Protein AF-A0A1M6WL17-F1 (afdb_monomer_lite)

Radius of gyration: 18.74 Å; chains: 1; bounding box: 48×47×51 Å

pLDDT: mean 70.21, std 15.26, range [39.88, 89.81]

Organism: NCBI:txid337701

Structure (mmCIF, N/CA/C/O backbone):
data_AF-A0A1M6WL17-F1
#
_entry.id   AF-A0A1M6WL17-F1
#
loop_
_atom_site.group_PDB
_atom_site.id
_atom_site.type_symbol
_atom_site.label_atom_id
_atom_site.label_alt_id
_atom_site.label_comp_id
_atom_site.label_asym_id
_atom_site.label_entity_id
_atom_site.label_seq_id
_atom_site.pdbx_PDB_ins_code
_atom_site.Cartn_x
_atom_site.Cartn_y
_atom_site.Cartn_z
_atom_site.occupancy
_atom_site.B_iso_or_equiv
_atom_site.auth_seq_id
_atom_site.auth_comp_id
_atom_site.auth_asym_id
_atom_site.auth_atom_id
_atom_site.pdbx_PDB_model_num
ATOM 1 N N . MET A 1 1 ? -34.564 34.207 35.358 1.00 47.34 1 MET A N 1
ATOM 2 C CA . MET A 1 1 ? -34.636 34.119 33.883 1.00 47.34 1 MET A CA 1
ATOM 3 C C . MET A 1 1 ? -33.408 34.790 33.286 1.00 47.34 1 MET A C 1
ATOM 5 O O . MET A 1 1 ? -33.379 36.011 33.239 1.00 47.34 1 MET A O 1
ATOM 9 N N . LYS A 1 2 ? -32.373 34.025 32.918 1.00 39.88 2 LYS A N 1
ATOM 10 C CA . LYS A 1 2 ? -31.280 34.476 32.042 1.00 39.88 2 LYS A CA 1
ATOM 11 C C . LYS A 1 2 ? -30.471 33.262 31.573 1.00 39.88 2 LYS A C 1
ATOM 13 O O . LYS A 1 2 ? -29.865 32.570 32.379 1.00 39.88 2 LYS A O 1
ATOM 18 N N . SER A 1 3 ? -30.525 33.065 30.260 1.00 42.84 3 SER A N 1
ATOM 19 C CA . SER A 1 3 ? -29.506 32.437 29.416 1.00 42.84 3 SER A CA 1
ATOM 20 C C . SER A 1 3 ? -29.254 30.940 29.578 1.00 42.84 3 SER A C 1
ATOM 22 O O . SER A 1 3 ? -28.209 30.494 30.033 1.00 42.84 3 SER A O 1
ATOM 24 N N . LEU A 1 4 ? -30.207 30.176 29.053 1.00 48.97 4 LEU A N 1
ATOM 25 C CA . LEU A 1 4 ? -30.089 28.764 28.695 1.00 48.97 4 LEU A CA 1
ATOM 26 C C . LEU A 1 4 ? -29.720 28.673 27.199 1.00 48.97 4 LEU A C 1
ATOM 28 O O . LEU A 1 4 ? -30.502 28.202 26.387 1.00 48.97 4 LEU A O 1
ATOM 32 N N . ILE A 1 5 ? -28.579 29.243 26.795 1.00 54.31 5 ILE A N 1
ATOM 33 C CA . ILE A 1 5 ? -28.100 29.185 25.400 1.00 54.31 5 ILE A CA 1
ATOM 34 C C . ILE A 1 5 ? -26.575 29.135 25.414 1.00 54.31 5 ILE A C 1
ATOM 36 O O . ILE A 1 5 ? -25.928 30.154 25.222 1.00 54.31 5 ILE A O 1
ATOM 40 N N . LEU A 1 6 ? -25.988 27.976 25.709 1.00 48.12 6 LEU A N 1
ATOM 41 C CA 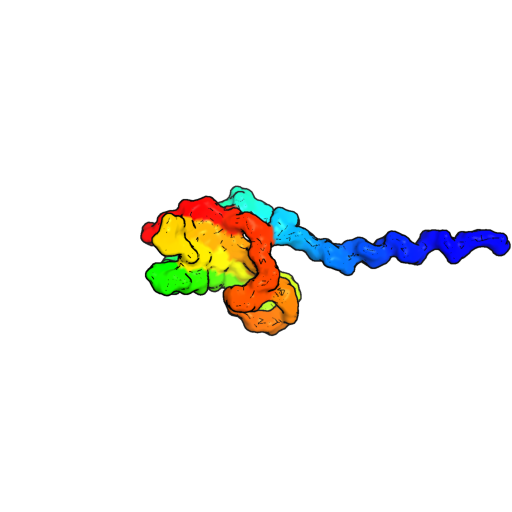. LEU A 1 6 ? -24.551 27.724 25.512 1.00 48.12 6 LEU A CA 1
ATOM 42 C C . LEU A 1 6 ? -24.264 26.216 25.591 1.00 48.12 6 LEU A C 1
ATOM 44 O O . LEU A 1 6 ? -23.412 25.768 26.344 1.00 48.12 6 LEU A O 1
ATOM 48 N N . LEU A 1 7 ? -25.024 25.399 24.855 1.00 44.53 7 LEU A N 1
ATOM 49 C CA . LEU A 1 7 ? -24.818 23.943 24.837 1.00 44.53 7 LEU A CA 1
ATOM 50 C C . LEU A 1 7 ? -25.287 23.298 23.521 1.00 44.53 7 LEU A C 1
ATOM 52 O O . LEU A 1 7 ? -25.902 22.246 23.526 1.00 44.53 7 LEU A O 1
ATOM 56 N N . CYS A 1 8 ? -24.998 23.925 22.375 1.00 43.78 8 CYS A N 1
ATOM 57 C CA . CYS A 1 8 ? -25.193 23.288 21.057 1.00 43.78 8 CYS A CA 1
ATOM 58 C C . CYS A 1 8 ? -24.051 23.543 20.055 1.00 43.78 8 CYS A C 1
ATOM 60 O O . CYS A 1 8 ? -24.192 23.228 18.881 1.00 43.78 8 CYS A O 1
ATOM 62 N N . ALA A 1 9 ? -22.904 24.078 20.489 1.00 44.56 9 ALA A N 1
ATOM 63 C CA . ALA A 1 9 ? -21.780 24.377 19.588 1.00 44.56 9 ALA A CA 1
ATOM 64 C C . ALA A 1 9 ? -20.622 23.358 19.651 1.00 44.56 9 ALA A C 1
ATOM 66 O O . ALA A 1 9 ? -19.617 23.540 18.972 1.00 44.56 9 ALA A O 1
ATOM 67 N N . ALA A 1 10 ? -20.744 22.283 20.439 1.00 47.78 10 ALA A N 1
ATOM 68 C CA . ALA A 1 10 ? -19.681 21.283 20.612 1.00 47.78 10 ALA A CA 1
ATOM 69 C C . ALA A 1 10 ? -19.924 19.954 19.868 1.00 47.78 10 ALA A C 1
ATOM 71 O O . ALA A 1 10 ? -19.082 19.065 19.933 1.00 47.78 10 ALA A O 1
ATOM 72 N N . LEU A 1 11 ? -21.040 19.804 19.140 1.00 41.19 11 LEU A N 1
ATOM 73 C CA . LEU A 1 11 ? -21.337 18.578 18.376 1.00 41.19 11 LEU A CA 1
ATOM 74 C C . LEU A 1 11 ? -20.974 18.656 16.881 1.00 41.19 11 LEU A C 1
ATOM 76 O O . LEU A 1 11 ? -21.255 17.724 16.137 1.00 41.19 11 LEU A O 1
ATOM 80 N N . ALA A 1 12 ? -20.305 19.718 16.423 1.00 43.03 12 ALA A N 1
ATOM 81 C CA . ALA A 1 12 ? -19.913 19.863 15.014 1.00 43.03 12 ALA A CA 1
ATOM 82 C C . ALA A 1 12 ? -18.525 19.274 14.661 1.00 43.03 12 ALA A C 1
ATOM 84 O O . ALA A 1 12 ? -18.032 19.493 13.559 1.00 43.03 12 ALA A O 1
ATOM 85 N N . LEU A 1 13 ? -17.876 18.529 15.566 1.00 40.56 13 LEU A N 1
ATOM 86 C CA . LEU A 1 13 ? -16.545 17.936 15.329 1.00 40.56 13 LEU A CA 1
ATOM 87 C C . LEU A 1 13 ? -16.574 16.488 14.818 1.00 40.56 13 LEU A C 1
ATOM 89 O O . LEU A 1 13 ? -15.524 15.920 14.525 1.00 40.56 13 LEU A O 1
ATOM 93 N N . THR A 1 14 ? -17.745 15.878 14.653 1.00 41.59 14 THR A N 1
ATOM 94 C CA . THR A 1 14 ? -17.854 14.468 14.252 1.00 41.59 14 THR A CA 1
ATOM 95 C C . THR A 1 14 ? -18.187 14.317 12.767 1.00 41.59 14 THR A C 1
ATOM 97 O O . THR A 1 14 ? -19.231 13.780 12.415 1.00 41.59 14 THR A O 1
ATOM 100 N N . ALA A 1 15 ? -17.319 14.803 11.879 1.00 41.75 15 ALA A N 1
ATOM 101 C CA . ALA A 1 15 ? -17.354 14.400 10.463 1.00 41.75 15 ALA A CA 1
ATOM 102 C C . ALA A 1 15 ? -15.989 14.427 9.753 1.00 41.75 15 ALA A C 1
ATOM 104 O O . ALA A 1 15 ? -15.918 14.188 8.551 1.00 41.75 15 ALA A O 1
ATOM 105 N N . CYS A 1 16 ? -14.892 14.659 10.474 1.00 46.44 16 CYS A N 1
ATOM 106 C CA . CYS A 1 16 ? -13.550 14.467 9.938 1.00 46.44 16 CYS A CA 1
ATOM 107 C C . CYS A 1 16 ? -12.975 13.195 10.553 1.00 46.44 16 CYS A C 1
ATOM 109 O O . CYS A 1 16 ? -12.274 13.243 11.563 1.00 46.44 16 CYS A O 1
ATOM 111 N N . GLY A 1 17 ? -13.279 12.043 9.946 1.00 46.78 17 GLY A N 1
ATOM 112 C CA . GLY A 1 17 ? -12.438 10.861 10.137 1.00 46.78 17 GLY A CA 1
ATOM 113 C C . GLY A 1 17 ? -10.971 11.245 9.895 1.00 46.78 17 GLY A C 1
ATOM 114 O O . GLY A 1 17 ? -10.717 12.214 9.167 1.00 46.78 17 GLY A O 1
ATOM 115 N N . PRO A 1 18 ? -9.998 10.566 10.527 1.00 50.75 18 PRO A N 1
ATOM 116 C CA . PRO A 1 18 ? -8.596 10.925 10.372 1.00 50.75 18 PRO A CA 1
ATOM 117 C C . PRO A 1 18 ? -8.280 11.065 8.882 1.00 50.75 18 PRO A C 1
ATOM 119 O O . PRO A 1 18 ? -8.487 10.128 8.113 1.00 50.75 18 PRO A O 1
ATOM 122 N N . SER A 1 19 ? -7.814 12.256 8.473 1.00 59.50 19 SER A N 1
ATOM 123 C CA . SER A 1 19 ? -7.209 12.453 7.150 1.00 59.50 19 SER A CA 1
ATOM 124 C C . SER A 1 19 ? -6.286 11.267 6.889 1.00 59.50 19 SER A C 1
ATOM 126 O O . SER A 1 19 ? -5.580 10.868 7.815 1.00 59.50 19 SER A O 1
ATOM 128 N N . GLY A 1 20 ? -6.291 10.685 5.685 1.00 65.75 20 GLY A N 1
ATOM 129 C CA . GLY A 1 20 ? -5.560 9.438 5.409 1.00 65.75 20 GLY A CA 1
ATOM 130 C C . GLY A 1 20 ? -4.115 9.456 5.933 1.00 65.75 20 GLY A C 1
ATOM 131 O O . GLY A 1 20 ? -3.673 8.492 6.552 1.00 65.75 20 GLY A O 1
ATOM 132 N N . LYS A 1 21 ? -3.447 10.619 5.840 1.00 68.38 21 LYS A N 1
ATOM 133 C CA . LYS A 1 21 ? -2.082 10.868 6.343 1.00 68.38 21 LYS A CA 1
ATOM 134 C C . LYS A 1 21 ? -1.925 10.793 7.874 1.00 68.38 21 LYS A C 1
ATOM 136 O O . LYS A 1 21 ? -0.832 10.555 8.378 1.00 68.38 21 LYS A O 1
ATOM 141 N N . ASN A 1 22 ? -2.995 11.027 8.627 1.00 73.69 22 ASN A N 1
ATOM 142 C CA . ASN A 1 22 ? -3.026 10.964 10.088 1.00 73.69 22 ASN A CA 1
ATOM 143 C C . ASN A 1 22 ? -3.507 9.613 10.629 1.00 73.69 22 ASN A C 1
ATOM 145 O O . ASN A 1 22 ? -3.464 9.415 11.844 1.00 73.69 22 ASN A O 1
ATOM 149 N N . HIS A 1 23 ? -3.941 8.694 9.761 1.00 77.62 23 HIS A N 1
ATOM 150 C CA . HIS A 1 23 ? -4.392 7.372 10.173 1.00 77.62 23 HIS A CA 1
ATOM 151 C C . HIS A 1 23 ? -3.241 6.590 10.839 1.00 77.62 23 HIS A C 1
ATOM 153 O O . HIS A 1 23 ? -2.135 6.577 10.292 1.00 77.62 23 HIS A O 1
ATOM 159 N N . PRO A 1 24 ? -3.455 5.918 11.987 1.00 82.12 24 PRO A N 1
ATOM 160 C CA . PRO A 1 24 ? -2.384 5.221 12.709 1.00 82.12 24 PRO A CA 1
ATOM 161 C C . PRO A 1 24 ? -1.672 4.182 11.834 1.00 82.12 24 PRO A C 1
ATOM 163 O O . PRO A 1 24 ? -0.449 4.195 11.751 1.00 82.12 24 PRO A O 1
ATOM 166 N N . VAL A 1 25 ? -2.435 3.388 11.073 1.00 84.75 25 VAL A N 1
ATOM 167 C CA . VAL A 1 2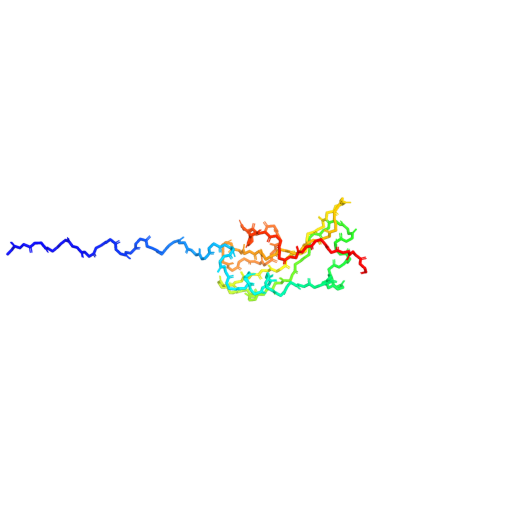5 ? -1.882 2.411 10.114 1.00 84.75 25 VAL A CA 1
ATOM 168 C C . VAL A 1 25 ? -1.036 3.083 9.027 1.00 84.75 25 VAL A C 1
ATOM 170 O O . VAL A 1 25 ? 0.004 2.556 8.651 1.00 84.75 25 VAL A O 1
ATOM 173 N N . TYR A 1 26 ? -1.437 4.263 8.532 1.00 83.75 26 TYR A N 1
ATOM 174 C CA . TYR A 1 26 ? -0.627 4.993 7.551 1.00 83.75 26 TYR A CA 1
ATOM 175 C C . TYR A 1 26 ? 0.708 5.420 8.156 1.00 83.75 26 TYR A C 1
ATOM 177 O O . TYR A 1 26 ? 1.750 5.225 7.537 1.00 83.75 26 TYR A O 1
ATOM 185 N N . LYS A 1 27 ? 0.685 5.982 9.371 1.00 85.06 27 LYS A N 1
ATOM 186 C CA . LYS A 1 27 ? 1.901 6.421 10.067 1.00 85.06 27 LYS A CA 1
ATOM 187 C C . LYS A 1 27 ? 2.848 5.258 10.326 1.00 85.06 27 LYS A C 1
ATOM 189 O O . LYS A 1 27 ? 4.043 5.401 10.101 1.00 85.06 27 LYS A O 1
ATOM 194 N N . GLU A 1 28 ? 2.317 4.118 10.752 1.00 87.50 28 GLU A N 1
ATOM 195 C CA . GLU A 1 28 ? 3.103 2.913 10.997 1.00 87.50 28 GLU A CA 1
ATOM 196 C C . GLU A 1 28 ? 3.717 2.359 9.707 1.00 87.50 28 GLU A C 1
ATOM 198 O O . GLU A 1 28 ? 4.925 2.135 9.660 1.00 87.50 28 GLU A O 1
ATOM 203 N N . LEU A 1 29 ? 2.924 2.231 8.636 1.00 85.81 29 LEU A N 1
ATOM 204 C CA . LEU A 1 29 ? 3.419 1.800 7.326 1.00 85.81 29 LEU A CA 1
ATOM 205 C C . LEU A 1 29 ? 4.441 2.775 6.741 1.00 85.81 29 LEU A C 1
ATOM 207 O O . LEU A 1 29 ? 5.361 2.346 6.059 1.00 85.81 29 LEU A O 1
ATOM 211 N N . LYS A 1 30 ? 4.299 4.081 6.984 1.00 86.88 30 LYS A N 1
ATOM 212 C CA . LYS A 1 30 ? 5.262 5.076 6.501 1.00 86.88 30 LYS A CA 1
ATOM 213 C C . LYS A 1 30 ? 6.545 5.094 7.335 1.00 86.88 30 LYS A C 1
ATOM 215 O O . LYS A 1 30 ? 7.606 5.360 6.784 1.00 86.88 30 LYS A O 1
ATOM 220 N N . ALA A 1 31 ? 6.455 4.814 8.635 1.00 88.44 31 ALA A N 1
ATOM 221 C CA . ALA A 1 31 ? 7.614 4.674 9.515 1.00 88.44 31 ALA A CA 1
ATOM 222 C C . ALA A 1 31 ? 8.395 3.379 9.237 1.00 88.44 31 ALA A C 1
ATOM 224 O O . ALA A 1 31 ? 9.618 3.376 9.331 1.00 88.44 31 ALA A O 1
ATOM 225 N N . ASN A 1 32 ? 7.693 2.306 8.864 1.00 88.00 32 ASN A N 1
ATOM 226 C CA . ASN A 1 32 ? 8.264 0.999 8.544 1.00 88.00 32 ASN A CA 1
ATOM 227 C C . ASN A 1 32 ? 7.779 0.530 7.162 1.00 88.00 32 ASN A C 1
ATOM 229 O O . ASN A 1 32 ? 6.963 -0.396 7.071 1.00 88.00 32 ASN A O 1
ATOM 233 N N . PRO A 1 33 ? 8.233 1.178 6.076 1.00 86.88 33 PRO A N 1
ATOM 234 C CA . PRO A 1 33 ? 7.779 0.840 4.739 1.00 86.88 33 PRO A CA 1
ATOM 235 C C . PRO A 1 33 ? 8.206 -0.583 4.367 1.00 86.88 33 PRO A C 1
ATOM 237 O O . PRO A 1 33 ? 9.330 -0.990 4.678 1.00 86.88 33 PRO A O 1
ATOM 240 N N . PRO A 1 34 ? 7.353 -1.347 3.660 1.00 84.75 34 PRO A N 1
ATOM 241 C CA . PRO A 1 34 ? 7.791 -2.574 3.012 1.00 84.75 34 PRO A CA 1
ATOM 242 C C . PRO A 1 34 ? 9.044 -2.311 2.167 1.00 84.75 34 PRO A C 1
ATOM 244 O O . PRO A 1 34 ? 9.166 -1.265 1.537 1.00 84.75 34 PRO A O 1
ATOM 247 N N . THR A 1 35 ? 9.979 -3.257 2.148 1.00 86.44 35 THR A N 1
ATOM 248 C CA . THR A 1 35 ? 11.249 -3.131 1.407 1.00 86.44 35 THR A CA 1
ATOM 249 C C . THR A 1 35 ? 11.254 -3.915 0.096 1.00 86.44 35 THR A C 1
ATOM 251 O O . THR A 1 35 ? 12.187 -3.805 -0.694 1.00 86.44 35 THR A O 1
ATOM 254 N N . SER A 1 36 ? 10.220 -4.725 -0.138 1.00 87.19 36 SER A N 1
ATOM 255 C CA . SER A 1 36 ? 10.054 -5.528 -1.347 1.00 87.19 36 SER A CA 1
ATOM 256 C C . SER A 1 36 ? 8.578 -5.731 -1.677 1.00 87.19 36 SER A C 1
ATOM 258 O O . SER A 1 36 ? 7.709 -5.643 -0.804 1.00 87.19 36 SER A O 1
ATOM 260 N N . ILE A 1 37 ? 8.306 -6.023 -2.950 1.00 87.06 37 ILE A N 1
ATOM 261 C CA . ILE A 1 37 ? 6.975 -6.377 -3.440 1.00 87.06 37 ILE A CA 1
ATOM 262 C C . ILE A 1 37 ? 6.713 -7.858 -3.112 1.00 87.06 37 ILE A C 1
ATOM 264 O O . ILE A 1 37 ? 7.448 -8.722 -3.595 1.00 87.06 37 ILE A O 1
ATOM 268 N N . PRO A 1 38 ? 5.655 -8.205 -2.356 1.00 89.06 38 PRO A N 1
ATOM 269 C CA . PRO A 1 38 ? 5.304 -9.599 -2.113 1.00 89.06 38 PRO A CA 1
ATOM 270 C C . PRO A 1 38 ? 5.052 -10.372 -3.416 1.00 89.06 38 PRO A C 1
ATOM 272 O O . PRO A 1 38 ? 4.309 -9.919 -4.293 1.00 89.06 38 PRO A O 1
ATOM 275 N N . ALA A 1 39 ? 5.602 -11.587 -3.513 1.00 89.81 39 ALA A N 1
ATOM 276 C CA . ALA A 1 39 ? 5.590 -12.401 -4.735 1.00 89.81 39 ALA A CA 1
ATOM 277 C C . ALA A 1 39 ? 4.186 -12.628 -5.327 1.00 89.81 39 ALA A C 1
ATOM 279 O O . ALA A 1 39 ? 4.024 -12.670 -6.546 1.00 89.81 39 ALA A O 1
ATOM 280 N N . ARG A 1 40 ? 3.150 -12.701 -4.480 1.00 88.88 40 ARG A N 1
ATOM 281 C CA . ARG A 1 40 ? 1.744 -12.849 -4.900 1.00 88.88 40 ARG A CA 1
ATOM 282 C C . ARG A 1 40 ? 1.227 -11.701 -5.779 1.00 88.88 40 ARG A C 1
ATOM 284 O O . ARG A 1 40 ? 0.285 -11.901 -6.541 1.00 88.88 40 ARG A O 1
ATOM 291 N N . HIS A 1 41 ? 1.827 -10.513 -5.696 1.00 89.12 41 HIS A N 1
ATOM 292 C CA . HIS A 1 41 ? 1.413 -9.345 -6.479 1.00 89.12 41 HIS A CA 1
ATOM 293 C C . HIS A 1 41 ? 2.125 -9.252 -7.828 1.00 89.12 41 HIS A C 1
ATOM 295 O O . HIS A 1 41 ? 1.553 -8.715 -8.779 1.00 89.12 41 HIS A O 1
ATOM 301 N N . LEU A 1 42 ? 3.339 -9.807 -7.940 1.00 86.94 42 LEU A N 1
ATOM 302 C CA . LEU A 1 42 ? 4.181 -9.691 -9.134 1.00 86.94 42 LEU A CA 1
ATOM 303 C C . LEU A 1 42 ? 3.467 -10.119 -10.431 1.00 86.94 42 LEU A C 1
ATOM 305 O O . LEU A 1 42 ? 3.548 -9.364 -11.400 1.00 86.94 42 LEU A O 1
ATOM 309 N N . PRO A 1 43 ? 2.718 -11.244 -10.498 1.00 89.31 43 PRO A N 1
ATOM 310 C CA . PRO A 1 43 ? 2.056 -11.650 -11.740 1.00 89.31 43 PRO A CA 1
ATOM 311 C C . PRO A 1 43 ? 1.014 -10.645 -12.245 1.00 89.31 43 PRO A C 1
ATOM 313 O O . PRO A 1 43 ? 0.896 -10.443 -13.453 1.00 89.31 43 PRO A O 1
ATOM 316 N N . LYS A 1 44 ? 0.262 -10.004 -11.339 1.00 85.19 44 LYS A N 1
ATOM 317 C CA . LYS A 1 44 ? -0.737 -8.983 -11.695 1.00 85.19 44 LYS A CA 1
ATOM 318 C C . LYS A 1 44 ? -0.058 -7.673 -12.090 1.00 85.19 44 LYS A C 1
ATOM 320 O O . LYS A 1 44 ? -0.375 -7.114 -13.137 1.00 85.19 44 LYS A O 1
ATOM 325 N N . LEU A 1 45 ? 0.934 -7.241 -11.314 1.00 83.94 45 LEU A N 1
ATOM 326 C CA . LEU A 1 45 ? 1.653 -5.994 -11.568 1.00 83.94 45 LEU A CA 1
ATOM 327 C C . LEU A 1 45 ? 2.431 -6.025 -12.889 1.00 83.94 45 LEU A C 1
ATOM 329 O O . LEU A 1 45 ? 2.394 -5.052 -13.635 1.00 83.94 45 LEU A O 1
ATOM 333 N N . ARG A 1 46 ? 3.058 -7.159 -13.232 1.00 84.94 46 ARG A N 1
ATOM 334 C CA . ARG A 1 46 ? 3.730 -7.364 -14.531 1.00 84.94 46 ARG A CA 1
ATOM 335 C C . ARG A 1 46 ? 2.774 -7.270 -15.727 1.00 84.94 46 ARG A C 1
ATOM 337 O O . ARG A 1 46 ? 3.220 -7.034 -16.841 1.00 84.94 46 ARG A O 1
ATOM 344 N N . ARG A 1 47 ? 1.467 -7.437 -15.504 1.00 85.00 47 ARG A N 1
ATOM 345 C CA . ARG A 1 47 ? 0.407 -7.259 -16.512 1.00 85.00 47 ARG A CA 1
ATOM 346 C C . ARG A 1 47 ? -0.217 -5.860 -16.485 1.00 85.00 47 ARG A C 1
ATOM 348 O O . ARG A 1 47 ? -1.252 -5.656 -17.108 1.00 85.00 47 ARG A O 1
ATOM 355 N N . GLY A 1 48 ? 0.356 -4.921 -15.730 1.00 80.38 48 GLY A N 1
ATOM 356 C CA . GLY A 1 48 ? -0.202 -3.579 -15.584 1.00 80.38 48 GLY A CA 1
ATOM 357 C C . GLY A 1 48 ? -1.478 -3.527 -14.745 1.00 80.38 48 GLY A C 1
ATOM 358 O O . GLY A 1 48 ? -2.234 -2.564 -14.841 1.00 80.38 48 GLY A O 1
ATOM 359 N N . VAL A 1 49 ? -1.725 -4.540 -13.908 1.00 83.25 49 VAL A N 1
ATOM 360 C CA . VAL A 1 49 ? -2.922 -4.627 -13.063 1.00 83.25 49 VAL A CA 1
ATOM 361 C C . VAL A 1 49 ? -2.572 -4.346 -11.602 1.00 83.25 49 VAL A C 1
ATOM 363 O O . VAL A 1 49 ? -1.656 -4.952 -11.045 1.00 83.25 49 VAL A O 1
ATOM 366 N N . VAL A 1 50 ? -3.330 -3.444 -10.970 1.00 81.94 50 VAL A N 1
ATOM 367 C CA . VAL A 1 50 ? -3.242 -3.155 -9.528 1.00 81.94 50 VAL A CA 1
ATOM 368 C C . VAL A 1 50 ? -3.515 -4.427 -8.726 1.00 81.94 50 VAL A C 1
ATOM 370 O O . VAL A 1 50 ? -4.447 -5.177 -9.019 1.00 81.94 50 VAL A O 1
ATOM 373 N N . SER A 1 51 ? -2.722 -4.665 -7.684 1.00 86.06 51 SER A N 1
ATOM 374 C CA . SER A 1 51 ? -2.949 -5.775 -6.759 1.00 86.06 51 SER A CA 1
ATOM 375 C C . SER A 1 51 ? -2.935 -5.277 -5.328 1.00 86.06 51 SER A C 1
ATOM 377 O O . SER A 1 51 ? -2.021 -4.556 -4.949 1.00 86.06 51 SER A O 1
ATOM 379 N N . CYS A 1 52 ? -3.906 -5.703 -4.523 1.00 84.12 52 CYS A N 1
ATOM 380 C CA . CYS A 1 52 ? -4.031 -5.250 -3.142 1.00 84.12 52 CYS A CA 1
ATOM 381 C C . CYS A 1 52 ? -4.114 -6.419 -2.165 1.00 84.12 52 CYS A C 1
ATOM 383 O O . CYS A 1 52 ? -4.592 -7.494 -2.531 1.00 84.12 52 CYS A O 1
ATOM 385 N N . ASP A 1 53 ? -3.670 -6.175 -0.939 1.00 87.06 53 ASP A N 1
ATOM 386 C CA . ASP A 1 53 ? -4.002 -6.974 0.235 1.00 87.06 53 ASP A CA 1
ATOM 387 C C . ASP A 1 53 ? -5.109 -6.277 1.010 1.00 87.06 53 ASP A C 1
ATOM 389 O O . ASP A 1 53 ? -5.017 -5.075 1.269 1.00 87.06 53 ASP A O 1
ATOM 393 N N . VAL A 1 54 ? -6.145 -7.028 1.366 1.00 83.75 54 VAL A N 1
ATOM 394 C CA . VAL A 1 54 ? -7.311 -6.528 2.094 1.00 83.75 54 VAL A CA 1
ATOM 395 C C . VAL A 1 54 ? -7.170 -6.905 3.560 1.00 83.75 54 VAL A C 1
ATOM 397 O O . VAL A 1 54 ? -6.840 -8.044 3.886 1.00 83.75 54 VAL A O 1
ATOM 400 N N . TYR A 1 55 ? -7.445 -5.949 4.440 1.00 83.38 55 TYR A N 1
ATOM 401 C CA . TYR A 1 55 ? -7.408 -6.122 5.884 1.00 83.38 55 TYR A CA 1
ATOM 402 C C . TYR A 1 55 ? -8.752 -5.715 6.481 1.00 83.38 55 TYR A C 1
ATOM 404 O O . TYR A 1 55 ? -9.406 -4.797 5.982 1.00 83.38 55 TYR A O 1
ATOM 412 N N . ASN A 1 56 ? -9.147 -6.385 7.567 1.00 77.81 56 ASN A N 1
ATOM 413 C CA . ASN A 1 56 ? -10.439 -6.179 8.230 1.00 77.81 56 ASN A CA 1
ATOM 414 C C . ASN A 1 56 ? -11.634 -6.311 7.266 1.00 77.81 56 ASN A C 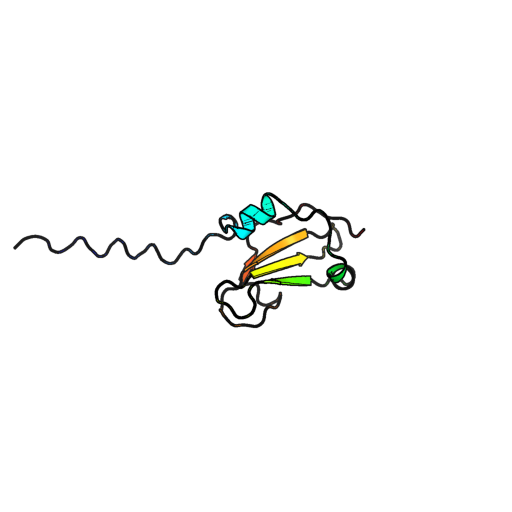1
ATOM 416 O O . ASN A 1 56 ? -12.562 -5.505 7.306 1.00 77.81 56 ASN A O 1
ATOM 420 N N . GLU A 1 57 ? -11.600 -7.314 6.384 1.00 80.12 57 GLU A N 1
ATOM 421 C CA . GLU A 1 57 ? -12.663 -7.528 5.401 1.00 80.12 57 GLU A CA 1
ATOM 422 C C . GLU A 1 57 ? -14.037 -7.700 6.076 1.00 80.12 57 GLU A C 1
ATOM 424 O O . GLU A 1 57 ? -14.168 -8.410 7.075 1.00 80.12 57 GLU A O 1
ATOM 429 N N . GLY A 1 58 ? -15.059 -7.017 5.550 1.00 73.62 58 GLY A N 1
ATOM 430 C CA . GLY A 1 58 ? -16.426 -7.063 6.078 1.00 73.62 58 GLY A CA 1
ATOM 431 C C . GLY A 1 58 ? -16.659 -6.215 7.334 1.00 73.62 58 GLY A C 1
ATOM 432 O O . GLY A 1 58 ? -17.705 -6.342 7.970 1.00 73.62 58 GLY A O 1
ATOM 433 N N . ARG A 1 59 ? -15.713 -5.342 7.704 1.00 74.31 59 ARG A N 1
ATOM 434 C CA . ARG A 1 59 ? -15.836 -4.429 8.851 1.00 74.31 59 ARG A CA 1
ATOM 435 C C . ARG A 1 59 ? -15.884 -2.963 8.423 1.00 74.31 59 ARG A C 1
ATOM 437 O O . ARG A 1 59 ? -15.472 -2.595 7.328 1.00 74.31 59 ARG A O 1
ATOM 444 N N . ALA A 1 60 ? -16.366 -2.102 9.322 1.00 72.62 60 ALA A N 1
ATOM 445 C CA . ALA A 1 60 ? -16.423 -0.654 9.094 1.00 72.62 60 ALA A CA 1
ATOM 446 C C . ALA A 1 60 ? -15.030 0.003 8.984 1.00 72.62 60 ALA A C 1
ATOM 448 O O . ALA A 1 60 ? -14.900 1.064 8.383 1.00 72.62 60 ALA A O 1
ATOM 449 N N . ASP A 1 61 ? -13.998 -0.630 9.545 1.00 71.25 61 ASP A N 1
ATOM 450 C CA . ASP A 1 61 ? -12.593 -0.212 9.545 1.00 71.25 61 ASP A CA 1
ATOM 451 C C . ASP A 1 61 ? -11.741 -0.985 8.519 1.00 71.25 61 ASP A C 1
ATOM 453 O O . ASP A 1 61 ? -10.535 -1.165 8.705 1.00 71.25 61 ASP A O 1
ATOM 457 N N . GLN A 1 62 ? -12.366 -1.467 7.442 1.00 77.38 62 GLN A N 1
ATOM 458 C CA . GLN A 1 62 ? -11.691 -2.135 6.331 1.00 77.38 62 GLN A CA 1
ATOM 459 C C . GLN A 1 62 ? -10.724 -1.187 5.610 1.00 77.38 62 GLN A C 1
ATOM 461 O O . GLN A 1 62 ? -11.070 -0.060 5.243 1.00 77.38 62 GLN A O 1
ATOM 466 N N . TYR A 1 63 ? -9.519 -1.673 5.327 1.00 78.88 63 TYR A N 1
ATOM 467 C CA . TYR A 1 63 ? -8.524 -0.959 4.528 1.00 78.88 63 TYR A CA 1
ATOM 468 C C . TYR A 1 63 ? -7.728 -1.938 3.670 1.00 78.88 63 TYR A C 1
ATOM 470 O O . TYR A 1 63 ? -7.790 -3.154 3.852 1.00 78.88 63 TYR A O 1
ATOM 478 N N . MET A 1 64 ? -6.971 -1.413 2.713 1.00 81.75 64 MET A N 1
ATOM 479 C CA . MET A 1 64 ? -6.134 -2.237 1.850 1.00 81.75 64 MET A CA 1
ATOM 480 C C . MET A 1 64 ? -4.779 -1.591 1.596 1.00 81.75 64 MET A C 1
ATOM 482 O O . MET A 1 64 ? -4.663 -0.366 1.532 1.00 81.75 64 MET A O 1
ATOM 486 N N . THR A 1 65 ? -3.773 -2.422 1.360 1.00 85.94 65 THR A N 1
ATOM 487 C CA . THR A 1 65 ? -2.485 -1.978 0.825 1.00 85.94 65 THR A CA 1
ATOM 488 C C . THR A 1 65 ? -2.428 -2.372 -0.640 1.00 85.94 65 THR A C 1
ATOM 490 O O . THR A 1 65 ? -2.422 -3.557 -0.961 1.00 85.94 65 THR A O 1
ATOM 493 N N . CYS A 1 66 ? -2.420 -1.388 -1.538 1.00 83.50 66 CYS A N 1
ATOM 494 C CA . CYS A 1 66 ? -2.416 -1.610 -2.981 1.00 83.50 66 CYS A CA 1
ATOM 495 C C . CYS A 1 66 ? -1.059 -1.308 -3.595 1.00 83.50 66 CYS A C 1
ATOM 497 O O . CYS A 1 66 ? -0.533 -0.209 -3.435 1.00 83.50 66 CYS A O 1
ATOM 499 N N . TRP A 1 67 ? -0.571 -2.246 -4.393 1.00 86.50 67 TRP A N 1
ATOM 500 C CA . TRP A 1 67 ? 0.565 -2.085 -5.282 1.00 86.50 67 TRP A CA 1
ATOM 501 C C . TRP A 1 67 ? 0.077 -1.587 -6.635 1.00 86.50 67 TRP A C 1
ATOM 503 O O . TRP A 1 67 ? -0.763 -2.227 -7.277 1.00 86.50 67 TRP A O 1
ATOM 513 N N . TRP A 1 68 ? 0.595 -0.440 -7.063 1.00 81.81 68 TRP A N 1
ATOM 514 C CA . TRP A 1 68 ? 0.234 0.159 -8.342 1.00 81.81 68 TRP A CA 1
ATOM 515 C C . TRP A 1 68 ? 1.327 -0.106 -9.376 1.00 81.81 68 TR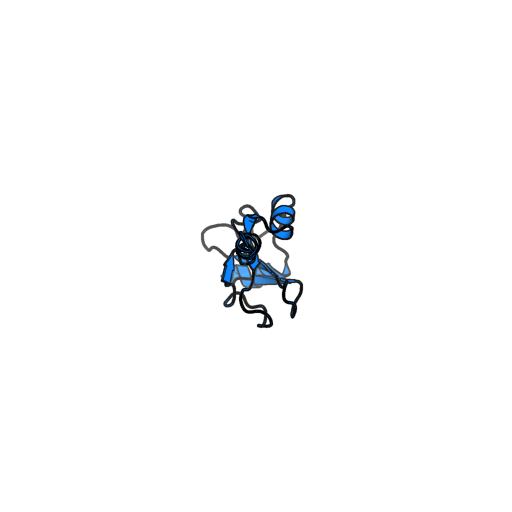P A C 1
ATOM 517 O O . TRP A 1 68 ? 2.492 0.204 -9.119 1.00 81.81 68 TRP A O 1
ATOM 527 N N . PRO A 1 69 ? 0.976 -0.664 -10.544 1.00 75.75 69 PRO A N 1
ATOM 528 C CA . PRO A 1 69 ? 1.906 -0.777 -11.647 1.00 75.75 69 PRO A CA 1
ATOM 529 C C . PRO A 1 69 ? 2.086 0.604 -12.283 1.00 75.75 69 PRO A C 1
ATOM 531 O O . PRO A 1 69 ? 1.120 1.342 -12.477 1.00 75.75 69 PRO A O 1
ATOM 534 N N . SER A 1 70 ? 3.316 0.946 -12.644 1.00 63.88 70 SER A N 1
ATOM 535 C CA . SER A 1 70 ? 3.591 2.042 -13.565 1.00 63.88 70 SER A CA 1
ATOM 536 C C . SER A 1 70 ? 4.518 1.510 -14.648 1.00 63.88 70 SER A C 1
ATOM 538 O O . SER A 1 70 ? 5.522 0.866 -14.362 1.00 63.88 70 SER A O 1
ATOM 540 N N . TYR A 1 71 ? 4.151 1.724 -15.911 1.00 57.25 71 TYR A N 1
ATOM 541 C CA . TYR A 1 71 ? 4.925 1.234 -17.056 1.00 57.25 71 TYR A CA 1
ATOM 542 C C . TYR A 1 71 ? 6.285 1.934 -17.194 1.00 57.25 71 TYR A C 1
ATOM 544 O O . TYR A 1 71 ? 7.179 1.413 -17.852 1.00 57.25 71 TYR A O 1
ATOM 552 N N . SER A 1 72 ? 6.441 3.094 -16.551 1.00 52.91 72 SER A N 1
ATOM 553 C CA . SER A 1 72 ? 7.619 3.959 -16.670 1.00 52.91 72 SER A CA 1
ATOM 554 C C . SER A 1 72 ? 8.358 4.144 -15.345 1.00 52.91 72 SER A C 1
ATOM 556 O O . SER A 1 72 ? 9.385 4.816 -15.314 1.00 52.91 72 SER A O 1
ATOM 558 N N . ILE A 1 73 ? 7.813 3.623 -14.239 1.00 60.41 73 ILE A N 1
ATOM 559 C CA . ILE A 1 73 ? 8.332 3.862 -12.892 1.00 60.41 73 ILE A CA 1
ATOM 560 C C . ILE A 1 73 ? 8.138 2.597 -12.037 1.00 60.41 73 ILE A C 1
ATOM 562 O O . ILE A 1 73 ? 7.108 1.937 -12.179 1.00 60.41 73 ILE A O 1
ATOM 566 N N . PRO A 1 74 ? 9.085 2.224 -11.158 1.00 65.00 74 PRO A N 1
ATOM 567 C CA . PRO A 1 74 ? 8.933 1.019 -10.348 1.00 65.00 74 PRO A CA 1
ATOM 568 C C . PRO A 1 74 ? 7.678 1.076 -9.442 1.00 65.00 74 PRO A C 1
ATOM 570 O O . PRO A 1 74 ? 7.281 2.171 -9.033 1.00 65.00 74 PRO A O 1
ATOM 573 N N . PRO A 1 75 ? 7.010 -0.058 -9.146 1.00 73.00 75 PRO A N 1
ATOM 574 C CA . PRO A 1 75 ? 5.785 -0.073 -8.351 1.00 73.00 75 PRO A CA 1
ATOM 575 C C . PRO A 1 75 ? 5.928 0.580 -6.982 1.00 73.00 75 PRO A C 1
ATOM 577 O O . PRO A 1 75 ? 6.982 0.530 -6.348 1.00 73.00 75 PRO A O 1
ATOM 580 N N . VAL A 1 76 ? 4.816 1.124 -6.498 1.00 77.62 76 VAL A N 1
ATOM 581 C CA . VAL A 1 76 ? 4.702 1.688 -5.151 1.00 77.62 76 VAL A CA 1
ATOM 582 C C . VAL A 1 76 ? 3.478 1.133 -4.438 1.00 77.62 76 VAL A C 1
ATOM 584 O O . VAL A 1 76 ? 2.467 0.805 -5.072 1.00 77.62 76 VAL A O 1
ATOM 587 N N . ALA A 1 77 ? 3.562 1.055 -3.114 1.00 82.94 77 ALA A N 1
ATOM 588 C CA . ALA A 1 77 ? 2.442 0.699 -2.264 1.00 82.94 77 ALA A CA 1
ATOM 589 C C . ALA A 1 77 ? 1.718 1.958 -1.769 1.00 82.94 77 ALA A C 1
ATOM 591 O O . ALA A 1 77 ? 2.341 2.930 -1.342 1.00 82.94 77 ALA A O 1
ATOM 592 N N . TYR A 1 78 ? 0.389 1.921 -1.772 1.00 81.81 78 TYR A N 1
ATOM 593 C CA . TYR A 1 78 ? -0.471 2.915 -1.134 1.00 81.81 78 TYR A CA 1
ATOM 594 C C . TYR A 1 78 ? -1.369 2.223 -0.116 1.00 81.81 78 TYR A C 1
ATOM 596 O O . TYR A 1 78 ? -2.016 1.226 -0.444 1.00 81.81 78 TYR A O 1
ATOM 604 N N . LEU A 1 79 ? -1.499 2.803 1.076 1.00 81.44 79 LEU A N 1
ATOM 605 C CA . LEU A 1 79 ? -2.649 2.508 1.925 1.00 81.44 79 LEU A CA 1
ATOM 606 C C . LEU A 1 79 ? -3.882 3.137 1.274 1.00 81.44 79 LEU A C 1
ATOM 608 O O . LEU A 1 79 ? -3.832 4.295 0.869 1.00 81.44 79 LEU A O 1
ATOM 612 N N . SER A 1 80 ? -4.966 2.391 1.121 1.00 75.88 80 SER A N 1
ATOM 613 C CA . SER A 1 80 ? -6.211 2.871 0.520 1.00 75.88 80 SER A CA 1
ATOM 614 C C . SER A 1 80 ? -7.387 2.525 1.425 1.00 75.88 80 SER A C 1
ATOM 616 O O . SER A 1 80 ? -7.448 1.428 1.983 1.00 75.88 80 SER A O 1
ATOM 618 N N . PHE A 1 81 ? -8.311 3.472 1.569 1.00 69.88 81 PHE A N 1
ATOM 619 C CA . PHE A 1 81 ? -9.472 3.348 2.447 1.00 69.88 81 PHE A CA 1
ATOM 620 C C . PHE A 1 81 ? -10.764 3.345 1.632 1.00 69.88 81 PHE A C 1
ATOM 622 O O . PHE A 1 81 ? -10.877 4.017 0.599 1.00 69.88 81 PHE A O 1
ATOM 629 N N . TYR A 1 82 ? -11.747 2.596 2.119 1.00 64.81 82 TYR A N 1
ATOM 630 C CA . TYR A 1 82 ? -13.100 2.594 1.580 1.00 64.81 82 TYR A CA 1
ATOM 631 C C . TYR A 1 82 ? -13.934 3.687 2.243 1.00 64.81 82 TYR A C 1
ATOM 633 O O . TYR A 1 82 ? -13.915 3.840 3.461 1.00 64.81 82 TYR A O 1
ATOM 641 N N . GLY A 1 83 ? -14.719 4.408 1.449 1.00 49.38 83 GLY A N 1
ATOM 642 C CA . GLY A 1 83 ? -15.977 4.958 1.937 1.00 49.38 83 GLY A CA 1
ATOM 643 C C . GLY A 1 83 ? -17.101 4.116 1.333 1.00 49.38 83 GLY A C 1
ATOM 644 O O . GLY A 1 83 ? -16.987 3.641 0.206 1.00 49.38 83 GLY A O 1
ATOM 645 N N . GLY A 1 84 ? -18.148 3.844 2.103 1.00 48.91 84 GLY A N 1
ATOM 646 C CA . GLY A 1 84 ? -19.277 3.024 1.644 1.00 48.91 84 GLY A CA 1
ATOM 647 C C . GLY A 1 84 ? -19.552 1.747 2.445 1.00 48.91 84 GLY A C 1
ATOM 648 O O . GLY A 1 84 ? -20.523 1.065 2.141 1.00 48.91 84 GLY A O 1
ATOM 649 N N . GLY A 1 85 ? -18.776 1.427 3.489 1.00 56.50 85 GLY A N 1
ATOM 650 C CA . GLY A 1 85 ? -19.076 0.291 4.377 1.00 56.50 85 GLY A CA 1
ATOM 651 C C . GLY A 1 85 ? -18.835 -1.087 3.735 1.00 56.50 85 GLY A C 1
ATOM 652 O O . GLY A 1 85 ? -17.845 -1.253 3.034 1.00 56.50 85 GLY A O 1
ATOM 653 N N . LEU A 1 86 ? -19.731 -2.058 3.993 1.00 55.03 86 LEU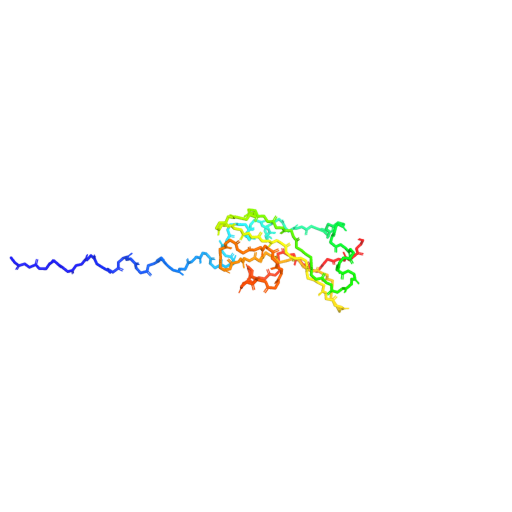 A N 1
ATOM 654 C CA . LEU A 1 86 ? -19.654 -3.520 3.728 1.00 55.03 86 LEU A CA 1
ATOM 655 C C . LEU A 1 86 ? -19.466 -3.966 2.256 1.00 55.03 86 LEU A C 1
ATOM 657 O O . LEU A 1 86 ? -19.707 -5.128 1.926 1.00 55.03 86 LEU A O 1
ATOM 661 N N . LEU A 1 87 ? -19.090 -3.071 1.344 1.00 62.41 87 LEU A N 1
ATOM 662 C CA . LEU A 1 87 ? -18.852 -3.442 -0.046 1.00 62.41 87 LEU A CA 1
ATOM 663 C C . LEU A 1 87 ? -17.599 -4.325 -0.173 1.00 62.41 87 LEU A C 1
ATOM 665 O O . LEU A 1 87 ? -16.616 -4.107 0.546 1.00 62.41 87 LEU A O 1
ATOM 669 N N . PRO A 1 88 ? -17.597 -5.286 -1.118 1.00 60.62 88 PRO A N 1
ATOM 670 C CA . PRO A 1 88 ? -16.438 -6.128 -1.363 1.00 60.62 88 PRO A CA 1
ATOM 671 C C . PRO A 1 88 ? -15.202 -5.287 -1.658 1.00 60.62 88 PRO A C 1
ATOM 673 O O . PRO A 1 88 ? -15.256 -4.310 -2.422 1.00 60.62 88 PRO A O 1
ATOM 676 N N . ALA A 1 89 ? -14.083 -5.698 -1.071 1.00 61.12 89 ALA A N 1
ATOM 677 C CA . ALA A 1 89 ? -12.825 -5.012 -1.245 1.00 61.12 89 ALA A CA 1
ATOM 678 C C . ALA A 1 89 ? -12.315 -5.170 -2.687 1.00 61.12 89 ALA A C 1
ATOM 680 O O . ALA A 1 89 ? -11.762 -6.197 -3.076 1.00 61.12 89 ALA A O 1
ATOM 681 N N . HIS A 1 90 ? -12.513 -4.132 -3.498 1.00 64.94 90 HIS A N 1
ATOM 682 C CA . HIS A 1 90 ? -11.997 -4.038 -4.855 1.00 64.94 90 HIS A CA 1
ATOM 683 C C . HIS A 1 90 ? -11.246 -2.712 -5.106 1.00 64.94 90 HIS A C 1
ATOM 685 O O . HIS A 1 90 ? -11.668 -1.676 -4.578 1.00 64.94 90 HIS A O 1
ATOM 691 N N . PRO A 1 91 ? -10.172 -2.686 -5.929 1.00 63.38 91 PRO A N 1
ATOM 692 C CA . PRO A 1 91 ? -9.458 -1.450 -6.271 1.00 63.38 91 PRO A CA 1
ATOM 693 C C . PRO A 1 91 ? -10.337 -0.375 -6.932 1.00 63.38 91 PRO A C 1
ATOM 695 O O . PRO A 1 91 ? -10.096 0.814 -6.755 1.00 63.38 91 PRO A O 1
ATOM 698 N N . SER A 1 92 ? -11.383 -0.770 -7.667 1.00 64.62 92 SER A N 1
ATOM 699 C CA . SER A 1 92 ? -12.341 0.178 -8.271 1.00 64.62 92 SER A CA 1
ATOM 700 C C . SER A 1 92 ? -13.241 0.879 -7.250 1.00 64.62 92 SER A C 1
ATOM 702 O O . SER A 1 92 ? -13.913 1.840 -7.600 1.00 64.62 92 SER A O 1
ATOM 704 N N . HIS A 1 93 ? -13.282 0.391 -6.010 1.00 63.25 93 HIS A N 1
ATOM 705 C CA . HIS A 1 93 ? -14.088 0.947 -4.924 1.00 63.25 93 HIS A CA 1
ATOM 706 C C . HIS A 1 93 ? -13.237 1.805 -3.961 1.00 63.25 93 HIS A C 1
ATOM 708 O O . HIS A 1 93 ? -13.714 2.205 -2.902 1.00 63.25 93 HIS A O 1
ATOM 714 N N . ILE A 1 94 ? -11.973 2.100 -4.300 1.00 64.81 94 ILE A N 1
ATOM 715 C CA . ILE A 1 94 ? -11.121 3.009 -3.520 1.00 64.81 94 ILE A CA 1
ATOM 716 C C . ILE A 1 94 ? -11.721 4.420 -3.577 1.00 64.81 94 ILE A C 1
ATOM 718 O O . ILE A 1 94 ? -11.671 5.069 -4.618 1.00 64.81 94 ILE A O 1
ATOM 722 N N . MET A 1 95 ? -12.244 4.921 -2.453 1.00 53.44 95 MET A N 1
ATOM 723 C CA . MET A 1 95 ? -12.725 6.309 -2.371 1.00 53.44 95 MET A CA 1
ATOM 724 C C . MET A 1 95 ? -11.597 7.308 -2.120 1.00 53.44 95 MET A C 1
ATOM 726 O O . MET A 1 95 ? -11.697 8.475 -2.488 1.00 53.44 95 MET A O 1
ATOM 730 N N . SER A 1 96 ? -10.517 6.861 -1.481 1.00 56.09 96 SER A N 1
ATOM 731 C CA . SER A 1 96 ? -9.372 7.702 -1.163 1.00 56.09 96 SER A CA 1
ATOM 732 C C . SER A 1 96 ? -8.093 6.872 -1.125 1.00 56.09 96 SER A C 1
ATOM 734 O O . SER A 1 96 ? -8.020 5.836 -0.456 1.00 56.09 96 SER A O 1
ATOM 736 N N . ARG A 1 97 ? -7.054 7.359 -1.813 1.00 60.09 97 ARG A N 1
ATOM 737 C CA . ARG A 1 97 ? -5.680 6.977 -1.478 1.00 60.09 97 ARG A CA 1
ATOM 738 C C . ARG A 1 97 ? -5.388 7.585 -0.111 1.00 60.09 97 ARG A C 1
ATOM 740 O O . ARG A 1 97 ? -5.565 8.787 0.066 1.00 60.09 97 ARG A O 1
ATOM 747 N N . GLY A 1 98 ? -4.914 6.780 0.832 1.00 54.03 98 GLY A N 1
ATOM 748 C CA . GLY A 1 98 ? -4.590 7.152 2.212 1.00 54.03 98 GLY A CA 1
ATOM 749 C C . GLY A 1 98 ? -3.461 8.177 2.366 1.00 54.03 98 GLY A C 1
ATOM 750 O O . GLY A 1 98 ? -2.909 8.306 3.449 1.00 54.03 98 GLY A O 1
ATOM 751 N N . GLY A 1 99 ? -3.121 8.917 1.311 1.00 58.56 99 GLY A N 1
ATOM 752 C CA . GLY A 1 99 ? -2.046 9.891 1.264 1.00 58.56 99 GLY A CA 1
ATOM 753 C C . GLY A 1 99 ? -1.087 9.626 0.108 1.00 58.56 99 GLY A C 1
ATOM 754 O O . GLY A 1 99 ? -1.478 9.187 -0.976 1.00 58.56 99 GLY A O 1
ATOM 755 N N . GLU A 1 100 ? 0.180 9.936 0.361 1.00 75.06 100 GLU A N 1
ATOM 756 C CA . GLU A 1 100 ? 1.303 9.614 -0.517 1.00 75.06 100 GLU A CA 1
ATOM 757 C C . GLU A 1 100 ? 1.577 8.100 -0.520 1.00 75.06 100 GLU A C 1
ATOM 759 O O . GLU A 1 100 ? 1.048 7.375 0.329 1.00 75.06 100 GLU A O 1
ATOM 764 N N . PRO A 1 101 ? 2.391 7.598 -1.464 1.00 79.00 101 PRO A N 1
ATOM 765 C CA . PRO A 1 101 ? 2.907 6.239 -1.380 1.00 79.00 101 PRO A CA 1
ATOM 766 C C . PRO A 1 101 ? 3.482 5.950 0.010 1.00 79.00 101 PRO A C 1
ATOM 768 O O . PRO A 1 101 ? 4.233 6.766 0.554 1.00 79.00 101 PRO A O 1
ATOM 771 N N 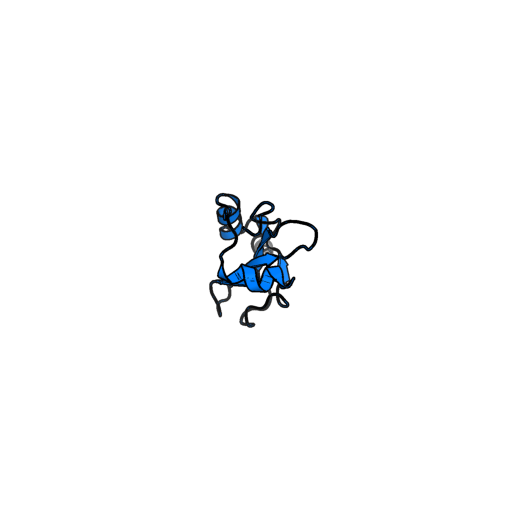. VAL A 1 102 ? 3.166 4.791 0.589 1.00 84.31 102 VAL A N 1
ATOM 772 C CA . VAL A 1 102 ? 3.804 4.352 1.841 1.00 84.31 102 VAL A CA 1
ATOM 773 C C . VAL A 1 102 ? 5.236 3.886 1.599 1.00 84.31 102 VAL A C 1
ATOM 775 O O . VAL A 1 102 ? 6.029 3.897 2.527 1.00 84.31 102 VAL A O 1
ATOM 778 N N . THR A 1 103 ? 5.599 3.584 0.354 1.00 79.75 103 THR A N 1
ATOM 779 C CA . THR A 1 103 ? 6.942 3.157 -0.050 1.00 79.75 103 THR A CA 1
ATOM 780 C C . THR A 1 103 ? 7.523 4.088 -1.102 1.00 79.75 103 THR A C 1
ATOM 782 O O . THR A 1 103 ? 6.776 4.697 -1.870 1.00 79.75 103 THR A O 1
ATOM 785 N N . ASP A 1 104 ? 8.849 4.128 -1.199 1.00 77.69 104 ASP A N 1
ATOM 786 C CA . ASP A 1 104 ? 9.519 4.643 -2.393 1.00 77.69 104 ASP A CA 1
ATOM 787 C C . ASP A 1 104 ? 9.386 3.639 -3.556 1.00 77.69 104 ASP A C 1
ATOM 789 O O . ASP A 1 104 ? 8.784 2.567 -3.415 1.00 77.69 104 ASP A O 1
ATOM 793 N N . TYR A 1 105 ? 9.909 4.001 -4.728 1.00 72.31 105 TYR A N 1
ATOM 794 C CA . TYR A 1 105 ? 9.872 3.161 -5.924 1.00 72.31 105 TYR A CA 1
ATOM 795 C C . TYR A 1 105 ? 10.600 1.830 -5.699 1.00 72.31 105 TYR A C 1
ATOM 797 O O . TYR A 1 105 ? 11.795 1.819 -5.406 1.00 72.31 105 TYR A O 1
ATOM 805 N N . MET A 1 106 ? 9.897 0.705 -5.873 1.00 73.94 106 MET A N 1
ATOM 806 C CA . MET A 1 106 ? 10.470 -0.630 -5.674 1.00 73.94 106 MET A CA 1
ATOM 807 C C . MET A 1 106 ? 10.717 -1.378 -6.975 1.00 73.94 106 MET A C 1
ATOM 809 O O . MET A 1 106 ? 9.809 -1.460 -7.799 1.00 73.94 106 MET A O 1
ATOM 813 N N . PRO A 1 107 ? 11.883 -2.014 -7.155 1.00 70.62 107 PRO A N 1
ATOM 814 C CA . PRO A 1 107 ? 12.132 -2.841 -8.324 1.00 70.62 107 PRO A CA 1
ATOM 815 C C . PRO A 1 107 ? 11.273 -4.116 -8.323 1.00 70.62 107 PRO A C 1
ATOM 817 O O . PRO A 1 107 ? 10.953 -4.686 -7.279 1.00 70.62 107 PRO A O 1
ATOM 820 N N . PHE A 1 108 ? 10.951 -4.599 -9.525 1.00 65.75 108 PHE A N 1
ATOM 821 C CA . PHE A 1 108 ? 10.388 -5.930 -9.766 1.00 65.75 108 PHE A CA 1
ATOM 822 C C . PHE A 1 108 ? 11.484 -7.006 -9.684 1.00 65.75 108 PHE A C 1
ATOM 824 O O . PHE A 1 108 ? 11.741 -7.681 -10.680 1.00 65.75 108 PHE A O 1
ATOM 831 N N . ASN A 1 109 ? 12.182 -7.128 -8.558 1.00 63.81 109 ASN A N 1
ATOM 832 C CA . ASN A 1 109 ? 13.136 -8.230 -8.397 1.00 63.81 109 ASN A CA 1
ATOM 833 C C . ASN A 1 109 ? 12.410 -9.584 -8.349 1.00 63.81 109 ASN A C 1
ATOM 835 O O . ASN A 1 109 ? 11.283 -9.640 -7.802 1.00 63.81 109 ASN A O 1
#

Sequence (109 aa):
MKSLILLCAALALTACGPSGKNHPVYKELKANPPTSIPARHLPKLRRGVVSCDVYNEGRADQYMTCWWPSYSIPPVAYLSFYGGGLLPAHPSHIMSRGGEPVTDYMPFN

Foldseek 3Di:
DDDPPDPDPPPPPPPDDDQLCRDPVLVVCLVVPDQADPPVCLVQLVVQHKDWDWDPQQFPFIWIWIWGHDPVFAIFIFIFDADDHNDGDDPVRGPDGSDDTSDDHHHSD

Secondary structure (DSSP, 8-state):
------SSSSSTTTT----GGG-HHHHHHHHS--SS--TTTHHHHTTT--EEEEESTTSTT-EEEEEEP-SSS--EEEEEE-SSSSS---GGG--EE-SS-SS------